Protein AF-A0A1B7U5S9-F1 (afdb_monomer_lite)

Structure (mmCIF, N/CA/C/O backbone):
data_AF-A0A1B7U5S9-F1
#
_entry.id   AF-A0A1B7U5S9-F1
#
loop_
_atom_site.group_PDB
_atom_site.id
_atom_site.type_symbol
_atom_site.label_atom_id
_atom_site.label_alt_id
_atom_site.label_comp_id
_atom_site.label_asym_id
_atom_site.label_entity_id
_atom_site.label_seq_id
_atom_site.pdbx_PDB_ins_code
_atom_site.Cartn_x
_atom_site.Cartn_y
_atom_site.Cartn_z
_atom_site.occupancy
_atom_site.B_iso_or_equiv
_atom_site.auth_seq_id
_atom_site.auth_comp_id
_atom_site.auth_asym_id
_atom_site.auth_atom_id
_atom_site.pdbx_PDB_model_num
ATOM 1 N N . MET A 1 1 ? -19.580 -36.019 21.086 1.00 51.81 1 MET A N 1
ATOM 2 C CA . MET A 1 1 ? -18.877 -35.543 19.872 1.00 51.81 1 MET A CA 1
ATOM 3 C C . MET A 1 1 ? -19.811 -34.491 19.273 1.00 51.81 1 MET A C 1
ATOM 5 O O . MET A 1 1 ? -20.868 -34.900 18.841 1.00 51.81 1 MET A O 1
ATOM 9 N N . SER A 1 2 ? -19.692 -33.171 19.427 1.00 61.41 2 SER A N 1
ATOM 10 C CA . SER A 1 2 ? -18.570 -32.233 19.275 1.00 61.41 2 SER A CA 1
ATOM 11 C C . SER A 1 2 ? -18.801 -30.966 20.135 1.00 61.41 2 SER A C 1
ATOM 13 O O . SER A 1 2 ? -19.428 -30.015 19.688 1.00 61.41 2 SER A O 1
ATOM 15 N N . HIS A 1 3 ? -18.282 -30.925 21.364 1.00 60.56 3 HIS A N 1
ATOM 16 C CA . HIS A 1 3 ? -18.510 -29.816 22.315 1.00 60.56 3 HIS A CA 1
ATOM 17 C C . HIS A 1 3 ? -17.717 -28.524 21.986 1.00 60.56 3 HIS A C 1
ATOM 19 O O . HIS A 1 3 ? -17.855 -27.516 22.671 1.00 60.56 3 HIS A O 1
ATOM 25 N N . PHE A 1 4 ? -16.855 -28.561 20.959 1.00 64.62 4 PHE A N 1
ATOM 26 C CA . PHE A 1 4 ? -15.974 -27.455 20.556 1.00 64.62 4 PHE A CA 1
ATOM 27 C C . PHE A 1 4 ? -16.624 -26.460 19.579 1.00 64.62 4 PHE A C 1
ATOM 29 O O . PHE A 1 4 ? -16.257 -25.289 19.589 1.00 64.62 4 PHE A O 1
ATOM 36 N N . GLY A 1 5 ? -17.588 -26.898 18.759 1.00 65.50 5 GLY A N 1
ATOM 37 C CA . GLY A 1 5 ? -18.257 -26.032 17.776 1.00 65.50 5 GLY A CA 1
ATOM 38 C C . GLY A 1 5 ? -19.181 -24.985 18.399 1.00 65.50 5 GLY A C 1
ATOM 39 O O . GLY A 1 5 ? -19.314 -23.895 17.855 1.00 65.50 5 GLY A O 1
ATOM 40 N N . ASP A 1 6 ? -19.749 -25.279 19.572 1.00 71.44 6 ASP A N 1
ATOM 41 C CA . ASP A 1 6 ? -20.622 -24.343 20.295 1.00 71.44 6 ASP A CA 1
ATOM 42 C C . ASP A 1 6 ? -19.832 -23.211 20.970 1.00 71.44 6 ASP A C 1
ATOM 44 O O . ASP A 1 6 ? -20.344 -22.111 21.164 1.00 71.44 6 ASP A O 1
ATOM 48 N N . TRP A 1 7 ? -18.565 -23.466 21.315 1.00 81.69 7 TRP A N 1
ATOM 49 C CA . TRP A 1 7 ? -17.671 -22.476 21.921 1.00 81.69 7 TRP A CA 1
ATOM 50 C C . TRP A 1 7 ? -16.919 -21.637 20.877 1.00 81.69 7 TRP A C 1
ATOM 52 O O . TRP A 1 7 ? -16.620 -20.470 21.127 1.00 81.69 7 TRP A O 1
ATOM 62 N N . PHE A 1 8 ? -16.628 -22.201 19.700 1.00 84.25 8 PHE A N 1
ATOM 63 C CA . PHE A 1 8 ? -15.900 -21.514 18.636 1.00 84.25 8 PHE A CA 1
ATOM 64 C C . PHE A 1 8 ? -16.658 -21.569 17.308 1.00 84.25 8 PHE A C 1
ATOM 66 O O . PHE A 1 8 ? -16.758 -22.611 16.660 1.00 84.25 8 PHE A O 1
ATOM 73 N N . ASN A 1 9 ? -17.149 -20.410 16.866 1.00 91.06 9 ASN A N 1
ATOM 74 C CA . ASN A 1 9 ? -17.858 -20.290 15.600 1.00 91.06 9 ASN A CA 1
ATOM 75 C C . ASN A 1 9 ? -16.869 -20.236 14.423 1.00 91.06 9 ASN A C 1
ATOM 77 O O . ASN A 1 9 ? -16.429 -19.164 14.002 1.00 91.06 9 ASN A O 1
ATOM 81 N N . TYR A 1 10 ? -16.551 -21.405 13.871 1.00 91.25 10 TYR A N 1
ATOM 82 C CA . TYR A 1 10 ? -15.633 -21.548 12.739 1.00 91.25 10 TYR A CA 1
ATOM 83 C C . TYR A 1 10 ? -16.045 -20.733 11.508 1.00 91.25 10 TYR A C 1
ATOM 85 O O . TYR A 1 10 ? -15.178 -20.197 10.821 1.00 91.25 10 TYR A O 1
ATOM 93 N N . GLU A 1 11 ? -17.346 -20.605 11.231 1.00 93.12 11 GLU A N 1
ATOM 94 C CA . GLU A 1 11 ? -17.838 -19.838 10.084 1.00 93.12 11 GLU A CA 1
ATOM 95 C C . GLU A 1 11 ? -17.526 -18.344 10.245 1.00 93.12 11 GLU A C 1
ATOM 97 O O . GLU A 1 11 ? -16.993 -17.709 9.331 1.00 93.12 11 GLU A O 1
ATOM 102 N N . ALA A 1 12 ? -17.806 -17.783 11.424 1.00 93.56 12 ALA A N 1
ATOM 103 C CA . ALA A 1 12 ? -17.492 -16.394 11.740 1.00 93.56 12 ALA A CA 1
ATOM 104 C C . ALA A 1 12 ? -15.977 -16.148 11.736 1.00 93.56 12 ALA A C 1
ATOM 106 O O . ALA A 1 12 ? -15.507 -15.189 11.122 1.00 93.56 12 ALA A O 1
ATOM 107 N N . SER A 1 13 ? -15.200 -17.034 12.361 1.00 94.88 13 SER A N 1
ATOM 108 C CA . SER A 1 13 ? -13.742 -16.917 12.409 1.00 94.88 13 SER A CA 1
ATOM 109 C C . SER A 1 13 ? -13.108 -16.980 11.023 1.00 94.88 13 SER A C 1
ATOM 111 O O . SER A 1 13 ? -12.209 -16.193 10.732 1.00 94.88 13 SER A O 1
ATOM 113 N N . LEU A 1 14 ? -13.598 -17.853 10.140 1.00 95.75 14 LEU A N 1
ATOM 114 C CA . LEU A 1 14 ? -13.101 -17.954 8.769 1.00 95.75 14 LEU A CA 1
ATOM 115 C C . LEU A 1 14 ? -13.439 -16.692 7.964 1.00 95.75 14 LEU A C 1
ATOM 117 O O . LEU A 1 14 ? -12.575 -16.178 7.255 1.00 95.75 14 LEU A O 1
ATOM 121 N N . LYS A 1 15 ? -14.640 -16.122 8.137 1.00 95.88 15 LYS A N 1
ATOM 122 C CA . LYS A 1 15 ? -14.998 -14.823 7.536 1.00 95.88 15 LYS A CA 1
ATOM 123 C C . LYS A 1 15 ? -14.060 -13.708 8.001 1.00 95.88 15 LYS A C 1
ATOM 125 O O . LYS A 1 15 ? -13.548 -12.969 7.165 1.00 95.88 15 LYS A O 1
ATOM 130 N N . ILE A 1 16 ? -13.788 -13.612 9.304 1.00 96.00 16 ILE A N 1
ATOM 131 C CA . ILE A 1 16 ? -12.874 -12.603 9.866 1.00 96.00 16 ILE A CA 1
ATOM 132 C C . ILE A 1 16 ? -11.451 -12.809 9.346 1.00 96.00 16 ILE A C 1
ATOM 134 O O . ILE A 1 16 ? -10.795 -11.839 8.966 1.00 96.00 16 ILE A O 1
ATOM 138 N N . LEU A 1 17 ? -10.974 -14.053 9.285 1.00 95.31 17 LEU A N 1
ATOM 139 C CA . LEU A 1 17 ? -9.654 -14.377 8.752 1.00 95.31 17 LEU A CA 1
ATOM 140 C C . LEU A 1 17 ? -9.526 -13.907 7.302 1.00 95.31 17 LEU A C 1
ATOM 142 O O . LEU A 1 17 ? -8.598 -13.175 6.979 1.00 95.31 17 LEU A O 1
ATOM 146 N N . VAL A 1 18 ? -10.478 -14.273 6.443 1.00 96.00 18 VAL A N 1
ATOM 147 C CA . VAL A 1 18 ? -10.466 -13.867 5.032 1.00 96.00 18 VAL A CA 1
ATOM 148 C C . VAL A 1 18 ? -10.534 -12.348 4.911 1.00 96.00 18 VAL A C 1
ATOM 150 O O . VAL A 1 18 ? -9.761 -11.761 4.158 1.00 96.00 18 VAL A O 1
ATOM 153 N N . PHE A 1 19 ? -11.407 -11.692 5.676 1.00 96.25 19 PHE A N 1
ATOM 154 C CA . PHE A 1 19 ? -11.568 -10.243 5.591 1.00 96.25 19 PHE A CA 1
ATOM 155 C C . PHE A 1 19 ? -10.333 -9.489 6.091 1.00 96.25 19 PHE A C 1
ATOM 157 O O . PHE A 1 19 ? -9.888 -8.549 5.441 1.00 96.25 19 PHE A O 1
ATOM 164 N N . SER A 1 20 ? -9.745 -9.914 7.209 1.00 94.25 20 SER A N 1
ATOM 165 C CA . SER A 1 20 ? -8.528 -9.307 7.762 1.00 94.25 20 SER A CA 1
ATOM 166 C C . SER A 1 20 ? -7.301 -9.589 6.898 1.00 94.25 20 SER A C 1
ATOM 168 O O . SER A 1 20 ? -6.480 -8.695 6.709 1.00 94.25 20 SER A O 1
ATOM 170 N N . MET A 1 21 ? -7.205 -10.780 6.302 1.00 94.94 21 MET A N 1
ATOM 171 C CA . MET A 1 21 ? -6.169 -11.107 5.329 1.00 94.94 21 MET A CA 1
ATOM 172 C C . MET A 1 21 ? -6.302 -10.228 4.087 1.00 94.94 21 MET A C 1
ATOM 174 O O . MET A 1 21 ? -5.321 -9.623 3.674 1.00 94.94 21 MET A O 1
ATOM 178 N N . LEU A 1 22 ? -7.499 -10.106 3.508 1.00 94.69 22 LEU A N 1
ATOM 179 C CA . LEU A 1 22 ? -7.709 -9.259 2.334 1.00 94.69 22 LEU A CA 1
ATOM 180 C C . LEU A 1 22 ? -7.466 -7.784 2.662 1.00 94.69 22 LEU A C 1
ATOM 182 O O . LEU A 1 22 ? -6.704 -7.129 1.961 1.00 94.69 22 LEU A O 1
ATOM 186 N N . ALA A 1 23 ? -8.046 -7.266 3.744 1.00 91.38 23 ALA A N 1
ATOM 187 C CA . ALA A 1 23 ? -7.891 -5.867 4.130 1.00 91.38 23 ALA A CA 1
ATOM 188 C C . ALA A 1 23 ? -6.442 -5.519 4.509 1.00 91.38 23 ALA A C 1
ATOM 190 O O . ALA A 1 23 ? -5.934 -4.477 4.102 1.00 91.38 23 ALA A O 1
ATOM 191 N N . GLY A 1 24 ? -5.763 -6.389 5.262 1.00 90.56 24 GLY A N 1
ATOM 192 C CA . GLY A 1 24 ? -4.394 -6.159 5.726 1.00 90.56 24 GLY A CA 1
ATOM 193 C C . GLY A 1 24 ? -3.332 -6.434 4.661 1.00 90.56 24 GLY A C 1
ATOM 194 O O . GLY A 1 24 ? -2.366 -5.681 4.547 1.00 90.56 24 GLY A O 1
ATOM 195 N N . ALA A 1 25 ? -3.502 -7.486 3.857 1.00 94.75 25 ALA A N 1
ATOM 196 C CA . ALA A 1 25 ? -2.511 -7.902 2.866 1.00 94.75 25 ALA A CA 1
ATOM 197 C C . ALA A 1 25 ? -2.725 -7.283 1.480 1.00 94.75 25 ALA A C 1
ATOM 199 O O . ALA A 1 25 ? -1.813 -7.371 0.660 1.00 94.75 25 ALA A O 1
ATOM 200 N N . ALA A 1 26 ? -3.862 -6.630 1.202 1.00 93.56 26 ALA A N 1
ATOM 201 C CA . ALA A 1 26 ? -4.110 -6.004 -0.101 1.00 93.56 26 ALA A CA 1
ATOM 202 C C . ALA A 1 26 ? -2.994 -5.035 -0.507 1.00 93.56 26 ALA A C 1
ATOM 204 O O . ALA A 1 26 ? -2.500 -5.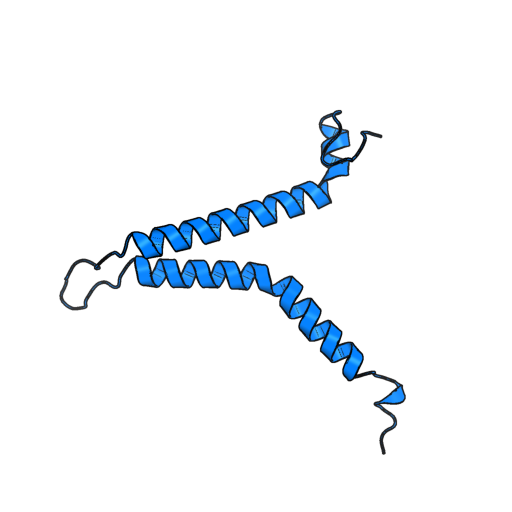092 -1.632 1.00 93.56 26 ALA A O 1
ATOM 205 N N . LEU A 1 27 ? -2.565 -4.167 0.412 1.00 95.25 27 LEU A N 1
ATOM 206 C CA . LEU A 1 27 ? -1.552 -3.159 0.118 1.00 95.25 27 LEU A CA 1
ATOM 207 C C . LEU A 1 27 ? -0.145 -3.773 -0.077 1.00 95.25 27 LEU A C 1
ATOM 209 O O . LEU A 1 27 ? 0.474 -3.487 -1.106 1.00 95.25 27 LEU A O 1
ATOM 213 N N . PRO A 1 28 ? 0.350 -4.672 0.805 1.00 95.62 28 PRO A N 1
ATOM 214 C CA . PRO A 1 28 ? 1.560 -5.453 0.537 1.00 95.62 28 PRO A CA 1
ATOM 215 C C . PRO A 1 28 ? 1.507 -6.259 -0.769 1.00 95.62 28 PRO A C 1
ATOM 217 O O . PRO A 1 28 ? 2.491 -6.298 -1.507 1.00 95.62 28 PRO A O 1
ATOM 220 N N . ALA A 1 29 ? 0.367 -6.880 -1.083 1.00 96.56 29 ALA A N 1
ATOM 221 C CA . ALA A 1 29 ? 0.192 -7.661 -2.305 1.00 96.56 29 ALA A CA 1
ATOM 222 C C . ALA A 1 29 ? 0.272 -6.777 -3.557 1.00 96.56 29 ALA A C 1
ATOM 224 O O . ALA A 1 29 ? 0.932 -7.143 -4.531 1.00 96.56 29 ALA A O 1
ATOM 225 N N . LEU A 1 30 ? -0.339 -5.590 -3.519 1.00 96.75 30 LEU A N 1
ATOM 226 C CA . LEU A 1 30 ? -0.249 -4.611 -4.599 1.00 96.75 30 LEU A CA 1
ATOM 227 C C . LEU A 1 30 ? 1.200 -4.150 -4.812 1.00 96.75 30 LEU A C 1
ATOM 229 O O . LEU A 1 30 ? 1.673 -4.091 -5.945 1.00 96.75 30 LEU A O 1
ATOM 233 N N . PHE A 1 31 ? 1.939 -3.897 -3.730 1.00 97.19 31 PHE A N 1
ATOM 234 C CA . PHE A 1 31 ? 3.359 -3.562 -3.815 1.00 97.19 31 PHE A CA 1
ATOM 235 C C . PHE A 1 31 ? 4.194 -4.704 -4.418 1.00 97.19 31 PHE A C 1
ATOM 237 O O . PHE A 1 31 ? 5.000 -4.470 -5.321 1.00 97.19 31 PHE A O 1
ATOM 244 N N . ALA A 1 32 ? 3.960 -5.948 -3.988 1.00 97.56 32 ALA A N 1
ATOM 245 C CA . ALA A 1 32 ? 4.624 -7.126 -4.545 1.00 97.56 32 ALA A CA 1
ATOM 246 C C . ALA A 1 32 ? 4.329 -7.306 -6.046 1.00 97.56 32 ALA A C 1
ATOM 248 O O . ALA A 1 32 ? 5.220 -7.670 -6.817 1.00 97.56 32 ALA A O 1
ATOM 249 N N . LEU A 1 33 ? 3.106 -6.994 -6.483 1.00 97.38 33 LEU A N 1
ATOM 250 C CA . LEU A 1 33 ? 2.742 -6.978 -7.898 1.00 97.38 33 LEU A CA 1
ATOM 251 C C . LEU A 1 33 ? 3.532 -5.909 -8.674 1.00 97.38 33 LEU A C 1
ATOM 253 O O . LEU A 1 33 ? 4.051 -6.195 -9.754 1.00 97.38 33 LEU A O 1
ATOM 257 N N . GLY A 1 34 ? 3.695 -4.711 -8.103 1.00 96.38 34 GLY A N 1
ATOM 258 C CA . GLY A 1 34 ? 4.576 -3.675 -8.649 1.00 96.38 34 GLY A CA 1
ATOM 259 C C . GLY A 1 34 ? 6.019 -4.164 -8.798 1.00 96.38 34 GLY A C 1
ATOM 260 O O . GLY A 1 34 ? 6.615 -4.000 -9.863 1.00 96.38 34 GLY A O 1
ATOM 261 N N . LEU A 1 35 ? 6.543 -4.866 -7.788 1.00 96.50 35 LEU A N 1
ATOM 262 C CA . LEU A 1 35 ? 7.881 -5.463 -7.823 1.00 96.50 35 LEU A CA 1
ATOM 263 C C . LEU A 1 35 ? 8.014 -6.513 -8.928 1.00 96.50 35 LEU A C 1
ATOM 265 O O . LEU A 1 35 ? 9.020 -6.543 -9.638 1.00 96.50 35 LEU A O 1
ATOM 269 N N . ARG A 1 36 ? 6.978 -7.334 -9.132 1.00 95.06 36 ARG A N 1
ATOM 270 C CA . ARG A 1 36 ? 6.939 -8.312 -10.223 1.00 95.06 36 ARG A CA 1
ATOM 271 C C . ARG A 1 36 ? 6.988 -7.629 -11.589 1.00 95.06 36 ARG A C 1
ATOM 273 O O . ARG A 1 36 ? 7.791 -8.039 -12.426 1.00 95.06 36 ARG A O 1
ATOM 280 N N . PHE A 1 37 ? 6.179 -6.594 -11.813 1.00 94.44 37 PHE A N 1
ATOM 281 C CA . PHE A 1 37 ? 6.212 -5.830 -13.065 1.00 94.44 37 PHE A CA 1
ATOM 282 C C . PHE A 1 37 ? 7.547 -5.120 -13.272 1.00 94.44 37 PHE A C 1
ATOM 284 O O . PHE A 1 37 ? 8.071 -5.124 -14.385 1.00 94.44 37 PHE A O 1
ATOM 291 N N . HIS A 1 38 ? 8.133 -4.581 -12.204 1.00 94.00 38 HIS A N 1
ATOM 292 C CA . HIS A 1 38 ? 9.442 -3.947 -12.256 1.00 94.00 38 HIS A CA 1
ATOM 293 C C . HIS A 1 38 ? 10.527 -4.949 -12.660 1.00 94.00 38 HIS A C 1
ATOM 295 O O . HIS A 1 38 ? 11.317 -4.667 -13.556 1.00 94.00 38 HIS A O 1
ATOM 301 N N . ALA A 1 39 ? 10.540 -6.134 -12.045 1.00 91.75 39 ALA A N 1
ATOM 302 C CA . ALA A 1 39 ? 11.517 -7.180 -12.329 1.00 91.75 39 ALA A CA 1
ATOM 303 C C . ALA A 1 39 ? 11.416 -7.686 -13.776 1.00 91.75 39 ALA A C 1
ATOM 305 O O . ALA A 1 39 ? 12.432 -7.829 -14.451 1.00 91.75 39 ALA A O 1
ATOM 306 N N . VAL A 1 40 ? 10.197 -7.912 -14.279 1.00 90.75 40 VAL A N 1
ATOM 307 C CA . VAL A 1 40 ? 9.993 -8.322 -15.680 1.00 90.75 40 VAL A CA 1
ATOM 308 C C . VAL A 1 40 ? 10.344 -7.178 -16.641 1.00 90.75 40 VAL A C 1
ATOM 310 O O . VAL A 1 40 ? 10.966 -7.412 -17.673 1.00 90.75 40 VAL A O 1
ATOM 313 N N . GLY A 1 41 ? 9.989 -5.936 -16.301 1.00 88.06 41 GLY A N 1
ATOM 314 C CA . GLY A 1 41 ? 10.252 -4.755 -17.124 1.00 88.06 41 GLY A CA 1
ATOM 315 C C . GLY A 1 41 ? 11.724 -4.341 -17.186 1.00 88.06 41 GLY A C 1
ATOM 316 O O . GLY A 1 41 ? 12.162 -3.801 -18.202 1.00 88.06 41 GLY A O 1
ATOM 317 N N . ALA A 1 42 ? 12.505 -4.612 -16.139 1.00 87.31 42 ALA A N 1
ATOM 318 C CA . ALA A 1 42 ? 13.938 -4.325 -16.103 1.00 87.31 42 ALA A CA 1
ATOM 319 C C . ALA A 1 42 ? 14.754 -5.224 -17.050 1.00 87.31 42 ALA A C 1
ATOM 321 O O . ALA A 1 42 ? 15.858 -4.843 -17.444 1.00 87.31 42 ALA A O 1
ATOM 322 N N . GLY A 1 43 ? 14.187 -6.366 -17.454 1.00 82.44 43 GLY A N 1
ATOM 323 C CA . GLY A 1 43 ? 14.867 -7.378 -18.253 1.00 82.44 43 GLY A CA 1
ATOM 324 C C . GLY A 1 43 ? 15.880 -8.182 -17.432 1.00 82.44 43 GLY A C 1
ATOM 325 O O . GLY A 1 43 ? 16.315 -7.772 -16.357 1.00 82.44 43 GLY A O 1
ATOM 326 N N . GLN A 1 44 ? 16.260 -9.350 -17.944 1.00 70.81 44 GLN A N 1
ATOM 327 C CA . GLN A 1 44 ? 17.347 -10.159 -17.388 1.00 70.81 44 GLN A CA 1
ATOM 328 C C . GLN A 1 44 ? 18.588 -9.971 -18.261 1.00 70.81 44 GLN A C 1
ATOM 330 O O . GLN A 1 44 ? 18.474 -9.911 -19.486 1.00 70.81 44 GLN A O 1
ATOM 335 N N . ALA A 1 45 ? 19.765 -9.857 -17.642 1.00 66.75 45 ALA A N 1
ATOM 336 C CA . ALA A 1 45 ? 21.017 -9.935 -18.383 1.00 66.75 45 ALA A CA 1
ATOM 337 C C . ALA A 1 45 ? 21.160 -11.366 -18.913 1.00 66.75 45 ALA A C 1
ATOM 339 O O . ALA A 1 45 ? 21.104 -12.318 -18.135 1.00 66.75 45 ALA A O 1
ATOM 340 N N . GLY A 1 46 ? 21.285 -11.514 -20.232 1.00 64.12 46 GLY A N 1
ATOM 341 C CA . GLY A 1 46 ? 21.560 -12.818 -20.829 1.00 64.12 46 GLY A CA 1
ATOM 342 C C . GLY A 1 46 ? 22.934 -13.318 -20.384 1.00 64.12 46 GLY A C 1
ATOM 343 O O . GLY A 1 46 ? 23.848 -12.518 -20.175 1.00 64.12 46 GLY A O 1
ATOM 344 N N . THR A 1 47 ? 23.099 -14.636 -20.274 1.00 70.81 47 THR A N 1
ATOM 345 C CA . THR A 1 47 ? 24.395 -15.287 -19.989 1.00 70.81 47 THR A CA 1
ATOM 346 C C . THR A 1 47 ? 25.466 -14.970 -21.032 1.00 70.81 47 THR A C 1
ATOM 348 O O . THR A 1 47 ? 26.654 -15.138 -20.780 1.00 70.81 47 THR A O 1
ATOM 351 N N . ASP A 1 48 ? 25.034 -14.454 -22.179 1.00 71.31 48 ASP A N 1
ATOM 352 C CA . ASP A 1 48 ? 25.829 -14.275 -23.386 1.00 71.31 48 ASP A CA 1
ATOM 353 C C . ASP A 1 48 ? 26.362 -12.832 -23.503 1.00 71.31 48 ASP A C 1
ATOM 355 O O . ASP A 1 48 ? 26.836 -12.409 -24.555 1.00 71.31 48 ASP A O 1
ATOM 359 N N . GLY A 1 49 ? 26.246 -12.035 -22.431 1.00 65.69 49 GLY A N 1
ATOM 360 C CA . GLY A 1 49 ? 26.677 -10.633 -22.395 1.00 65.69 49 GLY A CA 1
ATOM 361 C C . GLY A 1 49 ? 25.735 -9.658 -23.114 1.00 65.69 49 GLY A C 1
ATOM 362 O O . GLY A 1 49 ? 26.024 -8.465 -23.189 1.00 65.69 49 GLY A O 1
ATOM 363 N N . SER A 1 50 ? 24.596 -10.133 -23.624 1.00 67.00 50 SER A N 1
ATOM 364 C CA . SER A 1 50 ? 23.577 -9.298 -24.261 1.00 67.00 50 SER A CA 1
ATOM 365 C C . SER A 1 50 ? 22.903 -8.368 -23.246 1.00 67.00 50 SER A C 1
ATOM 367 O O . SER A 1 50 ? 22.400 -8.824 -22.212 1.00 67.00 50 SER A O 1
ATOM 369 N N . SER A 1 51 ? 22.855 -7.070 -23.565 1.00 68.69 51 SER A N 1
ATOM 370 C CA . SER A 1 51 ? 22.196 -6.047 -22.746 1.00 68.69 51 SER A CA 1
ATOM 371 C C . SER A 1 51 ? 20.741 -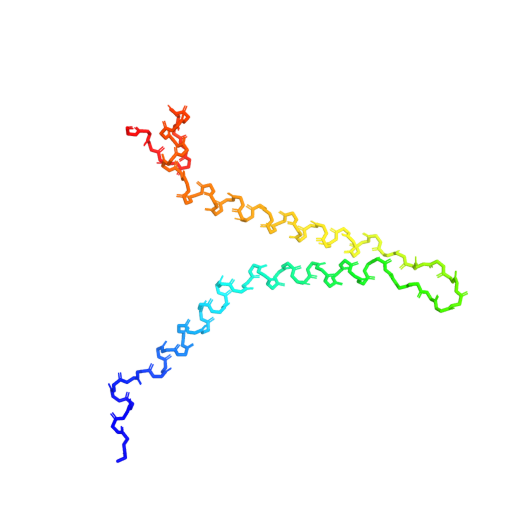6.425 -22.436 1.00 68.69 51 SER A C 1
ATOM 373 O O . SER A 1 51 ? 20.020 -6.824 -23.354 1.00 68.69 51 SER A O 1
ATOM 375 N N . PRO A 1 52 ? 20.275 -6.268 -21.180 1.00 73.00 52 PRO A N 1
ATOM 376 C CA . PRO A 1 52 ? 18.898 -6.579 -20.811 1.00 73.00 52 PRO A CA 1
ATOM 377 C C . PRO A 1 52 ? 17.898 -5.834 -21.701 1.00 73.00 52 PRO A C 1
ATOM 379 O O . PRO A 1 52 ? 17.939 -4.603 -21.801 1.00 73.00 52 PRO A O 1
ATOM 382 N N . GLN A 1 53 ? 16.973 -6.566 -22.324 1.00 76.56 53 GLN A N 1
ATOM 383 C CA . GLN A 1 53 ? 15.898 -5.960 -23.106 1.00 76.56 53 GLN A CA 1
ATOM 384 C C . GLN A 1 53 ? 14.861 -5.357 -22.150 1.00 76.56 53 GLN A C 1
ATOM 386 O O . GLN A 1 53 ? 13.947 -6.031 -21.674 1.00 76.56 53 GLN A O 1
ATOM 391 N N . LYS A 1 54 ? 15.035 -4.070 -21.836 1.00 82.88 54 LYS A N 1
ATOM 392 C CA . LYS A 1 54 ? 14.116 -3.305 -20.988 1.00 82.88 54 LYS A CA 1
ATOM 393 C C . LYS A 1 54 ? 12.780 -3.081 -21.690 1.00 82.88 54 LYS A C 1
ATOM 395 O O . LYS A 1 54 ? 12.742 -2.612 -22.826 1.00 82.88 54 LYS A O 1
ATOM 400 N N . ASN A 1 55 ? 11.684 -3.331 -20.978 1.00 88.00 55 ASN A N 1
ATOM 401 C CA . ASN A 1 55 ? 10.340 -2.967 -21.409 1.00 88.00 55 ASN A CA 1
ATOM 402 C C . ASN A 1 55 ? 9.871 -1.716 -20.637 1.00 88.00 55 ASN A C 1
ATOM 404 O O . ASN A 1 55 ? 9.449 -1.829 -19.480 1.00 88.00 55 ASN A O 1
ATOM 408 N N . PRO A 1 56 ? 9.923 -0.521 -21.257 1.00 89.44 56 PRO A N 1
ATOM 409 C CA . PRO A 1 56 ? 9.583 0.730 -20.584 1.00 89.44 56 PRO A CA 1
ATOM 410 C C . PRO A 1 56 ? 8.109 0.803 -20.164 1.00 89.44 56 PRO A C 1
ATOM 412 O O . PRO A 1 56 ? 7.804 1.443 -19.160 1.00 89.44 56 PRO A O 1
ATOM 415 N N . ALA A 1 57 ? 7.200 0.116 -20.865 1.00 92.06 57 ALA A N 1
ATOM 416 C CA . ALA A 1 57 ? 5.783 0.101 -20.509 1.00 92.06 57 ALA A CA 1
ATOM 417 C C . ALA A 1 57 ? 5.542 -0.647 -19.187 1.00 92.06 57 ALA A C 1
ATOM 419 O O . ALA A 1 57 ? 4.843 -0.145 -18.310 1.00 92.06 57 ALA A O 1
ATOM 420 N N . LEU A 1 58 ? 6.177 -1.809 -19.000 1.00 91.56 58 LEU A N 1
ATOM 421 C CA . LEU A 1 58 ? 6.087 -2.574 -17.747 1.00 91.56 58 LEU A CA 1
ATOM 422 C C . LEU A 1 58 ? 6.694 -1.809 -16.563 1.00 91.56 58 LEU A C 1
ATOM 424 O O . LEU A 1 58 ? 6.143 -1.828 -15.463 1.00 91.56 58 LEU A O 1
ATOM 428 N N . LEU A 1 59 ? 7.797 -1.093 -16.797 1.00 93.75 59 LEU A N 1
ATOM 429 C CA . LEU A 1 59 ? 8.403 -0.230 -15.784 1.00 93.75 59 LEU A CA 1
ATOM 430 C C . LEU A 1 59 ? 7.482 0.937 -15.406 1.00 93.75 59 LEU A C 1
ATOM 432 O O . LEU A 1 59 ? 7.340 1.230 -14.220 1.00 93.75 59 LEU A O 1
ATOM 436 N N . ALA A 1 60 ? 6.823 1.571 -16.380 1.00 95.19 60 ALA A N 1
ATOM 437 C CA . ALA A 1 60 ? 5.855 2.633 -16.111 1.00 95.19 60 ALA A CA 1
ATOM 438 C C . ALA A 1 60 ? 4.680 2.128 -15.256 1.00 95.19 60 ALA A C 1
ATOM 440 O O . ALA A 1 60 ? 4.302 2.784 -14.287 1.00 95.19 60 ALA A O 1
ATOM 441 N N . VAL A 1 61 ? 4.157 0.931 -15.552 1.00 96.25 61 VAL A N 1
ATOM 442 C CA . VAL A 1 61 ? 3.105 0.290 -14.744 1.00 96.25 61 VAL A CA 1
ATOM 443 C C . VAL A 1 61 ? 3.584 0.021 -13.316 1.00 96.25 61 VAL A C 1
ATOM 445 O O . VAL A 1 61 ? 2.865 0.324 -12.365 1.00 96.25 61 VAL A O 1
ATOM 448 N N . ALA A 1 62 ? 4.806 -0.488 -13.137 1.00 96.25 62 ALA A N 1
ATOM 449 C CA . ALA A 1 62 ? 5.369 -0.715 -11.807 1.00 96.25 62 ALA A CA 1
ATOM 450 C C . ALA A 1 62 ? 5.467 0.583 -10.986 1.00 96.25 62 ALA A C 1
ATOM 452 O O . ALA A 1 62 ? 5.056 0.620 -9.827 1.00 96.25 62 ALA A O 1
ATOM 453 N N . TRP A 1 63 ? 5.953 1.664 -11.600 1.00 97.31 63 TRP A N 1
ATOM 454 C CA . TRP A 1 63 ? 6.021 2.976 -10.955 1.00 97.31 63 TRP A CA 1
ATOM 455 C C . TRP A 1 63 ? 4.641 3.547 -10.624 1.00 97.31 63 TRP A C 1
ATOM 457 O O . TRP A 1 63 ? 4.468 4.111 -9.544 1.00 97.31 63 TRP A O 1
ATOM 467 N N . ALA A 1 64 ? 3.651 3.358 -11.498 1.00 97.88 64 ALA A N 1
ATOM 468 C CA . ALA A 1 64 ? 2.274 3.762 -11.224 1.00 97.88 64 ALA A CA 1
ATOM 469 C C . ALA A 1 64 ? 1.704 3.027 -9.998 1.00 97.88 64 ALA A C 1
ATOM 471 O O . ALA A 1 64 ? 1.071 3.647 -9.143 1.00 97.88 64 ALA A O 1
ATOM 472 N N . ILE A 1 65 ? 1.987 1.726 -9.868 1.00 97.62 65 ILE A N 1
ATOM 473 C CA . ILE A 1 65 ? 1.595 0.927 -8.700 1.00 97.62 65 ILE A CA 1
ATOM 474 C C . ILE A 1 65 ? 2.259 1.459 -7.424 1.00 97.62 65 ILE A C 1
ATOM 476 O O . ILE A 1 65 ? 1.581 1.639 -6.414 1.00 97.62 65 ILE A O 1
ATOM 480 N N . TYR A 1 66 ? 3.559 1.757 -7.455 1.00 97.69 66 TYR A N 1
ATOM 481 C CA . TYR A 1 66 ? 4.256 2.314 -6.291 1.00 97.69 66 TYR A CA 1
ATOM 482 C C . TYR A 1 66 ? 3.712 3.681 -5.882 1.00 97.69 66 TYR A C 1
ATOM 484 O O . TYR A 1 66 ? 3.498 3.922 -4.694 1.00 97.69 66 TYR A O 1
ATOM 492 N N . ALA A 1 67 ? 3.445 4.557 -6.852 1.00 98.06 67 ALA A N 1
ATOM 493 C CA . ALA A 1 67 ? 2.848 5.859 -6.590 1.00 98.06 67 ALA A CA 1
ATOM 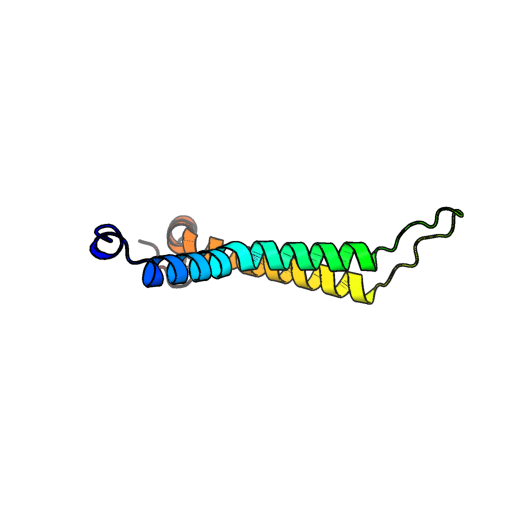494 C C . ALA A 1 67 ? 1.469 5.711 -5.931 1.00 98.06 67 ALA A C 1
ATOM 496 O O . ALA A 1 67 ? 1.203 6.356 -4.919 1.00 98.06 67 ALA A O 1
ATOM 497 N N . LEU A 1 68 ? 0.627 4.808 -6.441 1.00 97.69 68 LEU A N 1
ATOM 498 C CA . LEU A 1 68 ? -0.676 4.511 -5.849 1.00 97.69 68 LEU A CA 1
ATOM 499 C C . LEU A 1 68 ? -0.547 4.012 -4.401 1.00 97.69 68 LEU A C 1
ATOM 501 O O . LEU A 1 68 ? -1.249 4.509 -3.522 1.00 97.69 68 LEU A O 1
ATOM 505 N N . VAL A 1 69 ? 0.369 3.075 -4.137 1.00 97.31 69 VAL A N 1
ATOM 506 C CA . VAL A 1 69 ? 0.628 2.561 -2.781 1.00 97.31 69 VAL A CA 1
ATOM 507 C C . VAL A 1 69 ? 1.048 3.691 -1.838 1.00 97.31 69 VAL A C 1
ATOM 509 O O . VAL A 1 69 ? 0.481 3.818 -0.754 1.00 97.31 69 VAL A O 1
ATOM 512 N N . LEU A 1 70 ? 1.991 4.545 -2.250 1.00 97.69 70 LEU A N 1
ATOM 513 C CA . LEU A 1 70 ? 2.439 5.683 -1.441 1.00 97.69 70 LEU A CA 1
ATOM 514 C C . LEU A 1 70 ? 1.307 6.669 -1.148 1.00 97.69 70 LEU A C 1
ATOM 516 O O . LEU A 1 70 ? 1.179 7.124 -0.013 1.00 97.69 70 LEU A O 1
ATOM 520 N N . VAL A 1 71 ? 0.468 6.966 -2.142 1.00 97.88 71 VAL A N 1
ATOM 521 C CA . VAL A 1 71 ? -0.701 7.838 -1.975 1.00 97.88 71 VAL A CA 1
ATOM 522 C C . VAL A 1 71 ? -1.655 7.261 -0.930 1.00 97.88 71 VAL A C 1
ATOM 524 O O . VAL A 1 71 ? -2.041 7.970 -0.002 1.00 97.88 71 VAL A O 1
ATOM 527 N N . VAL A 1 72 ? -1.989 5.971 -1.019 1.00 96.69 72 VAL A N 1
ATOM 528 C CA . VAL A 1 72 ? -2.870 5.305 -0.044 1.00 96.69 72 VAL A CA 1
ATOM 529 C C . VAL A 1 72 ? -2.282 5.352 1.370 1.00 96.69 72 VAL A C 1
ATOM 531 O O . VAL A 1 72 ? -3.001 5.689 2.311 1.00 96.69 72 VAL A O 1
ATOM 534 N N . ILE A 1 73 ? -0.982 5.075 1.530 1.00 95.81 73 ILE A N 1
ATOM 535 C CA . ILE A 1 73 ? -0.300 5.151 2.835 1.00 95.81 73 ILE A CA 1
ATOM 536 C C . ILE A 1 73 ? -0.351 6.576 3.386 1.00 95.81 73 ILE A C 1
ATOM 538 O O . ILE A 1 73 ? -0.709 6.770 4.546 1.00 95.81 73 ILE A O 1
ATOM 542 N N . ALA A 1 74 ? -0.029 7.575 2.564 1.00 96.69 74 ALA A N 1
ATOM 543 C CA . ALA A 1 74 ? -0.046 8.971 2.977 1.00 96.69 74 ALA A CA 1
ATOM 544 C C . ALA A 1 74 ? -1.444 9.402 3.441 1.00 96.69 74 ALA A C 1
ATOM 546 O O . ALA A 1 74 ? -1.568 10.021 4.496 1.00 96.69 74 ALA A O 1
ATOM 547 N N . PHE A 1 75 ? -2.500 9.021 2.715 1.00 95.88 75 PHE A N 1
ATOM 548 C CA . PHE A 1 75 ? -3.879 9.294 3.124 1.00 95.88 75 PHE A CA 1
ATOM 549 C C . PHE A 1 75 ? -4.264 8.577 4.418 1.00 95.88 75 PHE A C 1
ATOM 551 O O . PHE A 1 75 ? -4.883 9.193 5.284 1.00 95.88 75 PHE A O 1
ATOM 558 N N . ALA A 1 76 ? -3.885 7.307 4.581 1.00 93.38 76 ALA A N 1
ATOM 559 C CA . ALA A 1 76 ? -4.155 6.562 5.807 1.00 93.38 76 ALA A CA 1
ATOM 560 C C . ALA A 1 76 ? -3.480 7.222 7.019 1.00 93.38 76 ALA A C 1
ATOM 562 O O . ALA A 1 76 ? -4.133 7.464 8.034 1.00 93.38 76 ALA A O 1
ATOM 563 N N . LEU A 1 77 ? -2.199 7.581 6.894 1.00 95.12 77 LEU A N 1
ATOM 564 C CA . LEU A 1 77 ? -1.451 8.271 7.945 1.00 95.12 77 LEU A CA 1
ATOM 565 C C . LEU A 1 77 ? -2.027 9.660 8.235 1.00 95.12 77 LEU A C 1
ATOM 567 O O . LEU A 1 77 ? -2.226 9.999 9.399 1.00 95.12 77 LEU A O 1
ATOM 571 N N . ALA A 1 78 ? -2.351 10.438 7.200 1.00 93.56 78 ALA A N 1
ATOM 572 C CA . ALA A 1 78 ? -2.976 11.750 7.351 1.00 93.56 78 ALA A CA 1
ATOM 573 C C . ALA A 1 78 ? -4.330 11.654 8.066 1.00 93.56 78 ALA A C 1
ATOM 575 O O . ALA A 1 78 ? -4.636 12.482 8.919 1.00 93.56 78 ALA A O 1
ATOM 576 N N . TYR A 1 79 ? -5.128 10.633 7.756 1.00 92.25 79 TYR A N 1
ATOM 577 C CA . TYR A 1 79 ? -6.414 10.410 8.406 1.00 92.25 79 TYR A CA 1
ATOM 578 C C . TYR A 1 79 ? -6.256 10.005 9.877 1.00 92.25 79 TYR A C 1
ATOM 580 O O . TYR A 1 79 ? -6.929 10.567 10.739 1.00 92.25 79 TYR A O 1
ATOM 588 N N . VAL A 1 80 ? -5.348 9.070 10.178 1.00 91.75 80 VAL A N 1
ATOM 589 C CA . VAL A 1 80 ? -5.070 8.622 11.554 1.00 91.75 80 VAL A CA 1
ATOM 590 C C . VAL A 1 80 ? -4.503 9.762 12.404 1.00 91.75 80 VAL A C 1
ATOM 592 O O . VAL A 1 80 ? -4.899 9.930 13.554 1.00 91.75 80 VAL A O 1
ATOM 595 N N . ALA A 1 81 ? -3.619 10.581 11.836 1.00 93.06 81 ALA A N 1
ATOM 596 C CA . ALA A 1 81 ? -2.986 11.702 12.524 1.00 93.06 81 ALA A CA 1
ATOM 597 C C . ALA A 1 81 ? -3.777 13.018 12.419 1.00 93.06 81 ALA A C 1
ATOM 599 O O . ALA A 1 81 ? -3.258 14.065 12.809 1.00 93.06 81 ALA A O 1
ATOM 600 N N . ARG A 1 82 ? -5.014 13.007 11.900 1.00 89.75 82 ARG A N 1
ATOM 601 C CA . ARG A 1 82 ? -5.722 14.242 11.529 1.00 89.75 82 ARG A CA 1
ATOM 602 C C . ARG A 1 82 ? -5.863 15.246 12.677 1.00 89.75 82 ARG A C 1
ATOM 604 O O . ARG A 1 82 ? -5.685 16.441 12.465 1.00 89.75 82 ARG A O 1
ATOM 611 N N . ASP A 1 83 ? -6.137 14.754 13.887 1.00 84.44 83 ASP A N 1
ATOM 612 C CA . ASP A 1 83 ? -6.380 15.590 15.065 1.00 84.44 83 ASP A CA 1
ATOM 613 C C . ASP A 1 83 ? -5.054 16.165 15.591 1.00 84.44 83 ASP A C 1
ATOM 615 O O . ASP A 1 83 ? -4.983 17.338 15.951 1.00 84.44 83 ASP A O 1
ATOM 619 N N . PHE A 1 84 ? -3.981 15.363 15.559 1.00 87.06 84 PHE A N 1
ATOM 620 C CA . PHE A 1 84 ? -2.623 15.798 15.901 1.00 87.06 84 PHE A CA 1
ATOM 621 C C . PHE A 1 84 ? -2.146 16.905 14.957 1.00 87.06 84 PHE A C 1
ATOM 623 O O . PHE A 1 84 ? -1.665 17.945 15.403 1.00 87.06 84 PHE A O 1
ATOM 630 N N . ILE A 1 85 ? -2.339 16.704 13.653 1.00 87.06 85 ILE A N 1
ATOM 631 C CA . ILE A 1 85 ? -1.9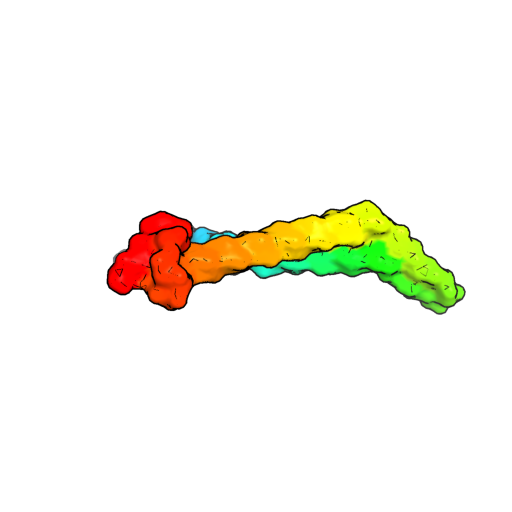78 17.671 12.616 1.00 87.06 85 ILE A CA 1
ATOM 632 C C . ILE A 1 85 ? -2.795 18.957 12.783 1.00 87.06 85 ILE A C 1
ATOM 634 O O . ILE A 1 85 ? -2.219 20.043 12.791 1.00 87.06 85 ILE A O 1
ATOM 638 N N . ALA A 1 86 ? -4.113 18.853 12.979 1.00 87.38 86 ALA A N 1
ATOM 639 C CA . ALA A 1 86 ? -4.972 20.020 13.173 1.00 87.38 86 ALA A CA 1
ATOM 640 C C . ALA A 1 86 ? -4.568 20.845 14.406 1.00 87.38 86 ALA A C 1
ATOM 642 O O . ALA A 1 86 ? -4.539 22.073 14.343 1.00 87.38 86 ALA A O 1
ATOM 643 N N . HIS A 1 87 ? -4.216 20.183 15.510 1.00 85.00 87 HIS A N 1
ATOM 644 C CA . HIS A 1 87 ? -3.791 20.858 16.735 1.00 85.00 87 HIS A CA 1
ATOM 645 C C . HIS A 1 87 ? -2.408 21.518 16.594 1.00 85.00 87 HIS A C 1
ATOM 647 O O . HIS A 1 87 ? -2.221 22.640 17.054 1.00 85.00 87 HIS A O 1
ATOM 653 N N . HIS A 1 88 ? -1.449 20.874 15.919 1.00 86.06 88 HIS A N 1
ATOM 654 C CA . HIS A 1 88 ? -0.094 21.422 15.779 1.00 86.06 88 HIS A CA 1
ATOM 655 C C . HIS A 1 88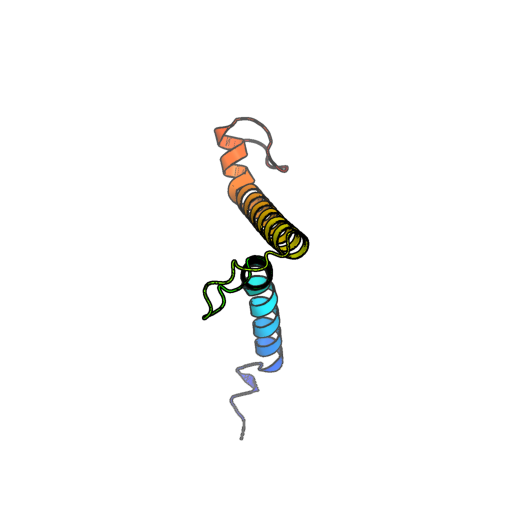 ? 0.013 22.530 14.718 1.00 86.06 88 HIS A C 1
ATOM 657 O O . HIS A 1 88 ? 0.811 23.451 14.865 1.00 86.06 88 HIS A O 1
ATOM 663 N N . ILE A 1 89 ? -0.794 22.454 13.655 1.00 84.56 89 ILE A N 1
ATOM 664 C CA . ILE A 1 89 ? -0.809 23.444 12.564 1.00 84.56 89 ILE A CA 1
ATOM 665 C C . ILE A 1 89 ? -1.782 24.599 12.866 1.00 84.56 89 ILE A C 1
ATOM 667 O O . ILE A 1 89 ? -1.690 25.665 12.262 1.00 84.56 89 ILE A O 1
ATOM 671 N N . GLY A 1 90 ? -2.717 24.416 13.805 1.00 77.56 90 GLY A N 1
ATOM 672 C CA . GLY A 1 90 ? -3.720 25.424 14.159 1.00 77.56 90 GLY A CA 1
ATOM 673 C C . GLY A 1 90 ? -4.785 25.655 13.078 1.00 77.56 90 GLY A C 1
ATOM 674 O O . GLY A 1 90 ? -5.563 26.603 13.175 1.00 77.56 90 GLY A O 1
ATOM 675 N N . TYR A 1 91 ? -4.844 24.799 12.052 1.00 78.12 91 TYR A N 1
ATOM 676 C CA . TYR A 1 91 ? -5.815 24.870 10.959 1.00 78.12 91 TYR A CA 1
ATOM 677 C C . TYR A 1 91 ? -6.595 23.550 10.842 1.00 78.12 91 TYR A C 1
ATOM 679 O O . TYR A 1 91 ? -6.009 22.485 11.048 1.00 78.12 91 TYR A O 1
ATOM 687 N N . PRO A 1 92 ? -7.900 23.574 10.500 1.00 81.00 92 PRO A N 1
ATOM 688 C CA . PRO A 1 92 ? -8.676 22.355 10.310 1.00 81.00 92 PRO A CA 1
ATOM 689 C C . PRO A 1 92 ? -8.068 21.433 9.247 1.00 81.00 92 PRO A C 1
ATOM 691 O O . PRO A 1 92 ? -7.838 21.844 8.111 1.00 81.00 92 PRO A O 1
ATOM 694 N N . PHE A 1 93 ? -7.851 20.165 9.593 1.00 83.94 93 PHE A N 1
ATOM 695 C CA . PHE A 1 93 ? -7.217 19.187 8.709 1.00 83.94 93 PHE A CA 1
ATOM 696 C C . PHE A 1 93 ? -8.087 17.934 8.588 1.00 83.94 93 PHE A C 1
ATOM 698 O O . PHE A 1 93 ? -8.470 17.337 9.590 1.00 83.94 93 PHE A O 1
ATOM 705 N N . LEU A 1 94 ? -8.453 17.555 7.356 1.00 81.88 94 LEU A N 1
ATOM 706 C CA . LEU A 1 94 ? -9.319 16.397 7.061 1.00 81.88 94 LEU A CA 1
ATOM 707 C C . LEU A 1 94 ? -10.601 16.332 7.933 1.00 81.88 94 LEU A C 1
ATOM 709 O O . LEU A 1 94 ? -11.023 15.269 8.389 1.00 81.88 94 LEU A O 1
ATOM 713 N N . GLY A 1 95 ? -11.233 17.484 8.180 1.00 76.62 95 GLY A N 1
ATOM 714 C CA . GLY A 1 95 ? -12.470 17.585 8.968 1.00 76.62 95 GLY A CA 1
ATOM 715 C C . GLY A 1 95 ? -12.279 17.591 10.490 1.00 76.62 95 GLY A C 1
ATOM 716 O O . GLY A 1 95 ? -13.257 17.788 11.214 1.00 76.62 95 GLY A O 1
ATOM 717 N N . ALA A 1 96 ? -11.051 17.441 10.990 1.00 75.75 96 ALA A N 1
ATOM 718 C CA . ALA A 1 96 ? -10.726 17.693 12.388 1.00 75.75 96 ALA A CA 1
ATOM 719 C C . ALA A 1 96 ? -10.661 19.201 12.653 1.00 75.75 96 ALA A C 1
ATOM 721 O O . ALA A 1 96 ? -10.022 19.941 11.903 1.00 75.75 96 ALA A O 1
ATOM 722 N N . LYS A 1 97 ? -11.319 19.664 13.719 1.00 73.25 97 LYS A N 1
ATOM 723 C CA . LYS A 1 97 ? -11.198 21.048 14.197 1.00 73.25 97 LYS A CA 1
ATOM 724 C C . LYS A 1 97 ? -10.097 21.100 15.260 1.00 73.25 97 LYS A C 1
ATOM 726 O O . LYS A 1 97 ? -10.083 20.203 16.106 1.00 73.25 97 LYS A O 1
ATOM 731 N N . PRO A 1 98 ? -9.217 22.116 15.255 1.00 67.69 98 PRO A N 1
ATOM 732 C CA . PRO A 1 98 ? -8.291 22.317 16.362 1.00 67.69 98 PRO A CA 1
ATOM 733 C C . PRO A 1 98 ? -9.101 22.494 17.656 1.00 67.69 98 PRO A C 1
ATOM 735 O O . PRO A 1 98 ? -10.020 23.315 17.702 1.00 67.69 98 PRO A O 1
ATOM 738 N N . LYS A 1 99 ? -8.815 21.651 18.653 1.00 61.31 99 LYS A N 1
ATOM 739 C CA . LYS A 1 99 ? -9.264 21.832 20.038 1.00 61.31 99 LYS A CA 1
ATOM 740 C C . LYS A 1 99 ? -8.225 22.632 20.800 1.00 61.31 99 LYS A C 1
ATOM 742 O O . LYS A 1 99 ? -7.022 22.386 20.536 1.00 61.31 99 LYS A O 1
#

pLDDT: mean 87.06, std 11.34, range [51.81, 98.06]

Sequence (99 aa):
MSHFGDWFNYEASLKILVFSMLAGAALPALFALGLRFHAVGAGQAGTDGSSPQKNPALLAVAWAIYALVLVVIAFALAYVARDFIAHHIGYPFLGAKPK

Foldseek 3Di:
DDPVCVVDPPVVVVVVVVVCCCVVCVLVVLLVVLVVLCVVQCADQDPVRDHGPHNVVSPVVSVVSVVVSVVVVVVVVCVVCQQVCCQVVVHHGPNHHHD

Radius of gyration: 22.58 Å; chains: 1; bounding box: 47×61×47 Å

Secondary structure (DSSP, 8-state):
--TTTTTS-HHHHHHHHHHHHHHHHHHHHHHHHHHHHHHHHH-PPPTTSPPP---HHHHHHHHHHHHHHH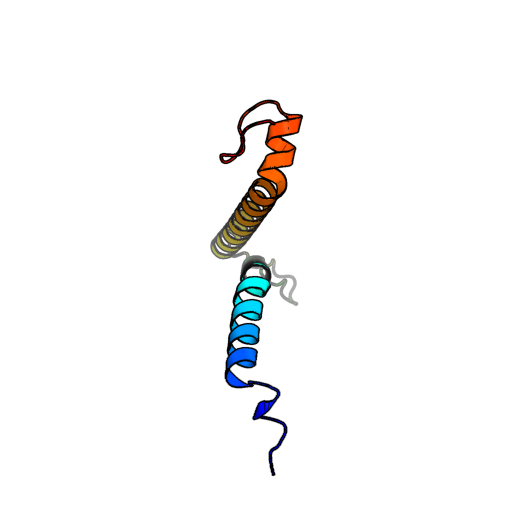HHHHHHHHHHTHHHHHHHHSS-BTTBPP-